Protein AF-A0A9P9E639-F1 (afdb_monomer_lite)

Foldseek 3Di:
DVVVPDDDQCVDPPSVVVVLVVVVVLCVQVVPAFDNDAQPPPPDDCLLVLLLLLLCCVVPVVLSVVLVVLCCCCVGHVSNDCVDPVNVLVSQCVSVVHSVVSVVSSVCSPDPVSVVVSVVVVVVCVVLVDPDPDKDWDAAPVRDIDIDHDPLQVLVVCVNNVHDQDDGRSSVSSD

pLDDT: mean 94.97, std 5.39, range [61.88, 98.88]

Sequence (175 aa):
MQACGNQTPISIKNKNEWIQNERKRWSKYFNIPISAEPPPGFPIKTLQIQRVLESLSLSHPQSLDSAIGLFYQNFWVHFNDPTKPENMLAIVSTIVGSEEEANKVIERSTTKEVKDKLAANTDQAFKDGAFGLPWFVATNSKGETESFWGIDHIGVLCDHLGLEKPGGRGWKALL

Organism: NCBI:txid256645

Secondary structure (DSSP, 8-state):
-GGGTPPPGGGSTTHHHHHHHHHHHHHHHHT----SSPPTTPSP--HHHHHHHHHHHHH-GGGHHHHHHHHHHHHHTS---TTSHHHHHHHHHHHHS-HHHHHHHHHHTTSHHHHHHHHHHHHHHHHTT-SSSSEEEEE-TTS-EEEEESGGGHHHHHHHHTPPPP-SHHHHTT-

Radius of gyration: 17.72 Å; chains: 1; bounding box: 41×34×43 Å

InterPro domains:
  IPR001853 DSBA-like thioredoxin domain [PF01323] (4-161)
  IPR036249 Thioredoxin-like superfamily [SSF52833] (4-162)
  IPR051924 Glutathione S-transferase Kappa/NadH [PTHR42943] (1-167)

Structure (mmCIF, N/CA/C/O backbone):
data_AF-A0A9P9E639-F1
#
_entry.id   AF-A0A9P9E639-F1
#
loop_
_atom_site.group_PDB
_atom_site.id
_atom_site.type_symbol
_atom_site.label_atom_id
_atom_site.label_alt_id
_atom_site.label_comp_id
_atom_site.label_asym_id
_atom_site.label_entity_id
_atom_site.label_seq_id
_atom_site.pdbx_PDB_ins_code
_atom_site.Cartn_x
_atom_site.Cartn_y
_atom_site.Cartn_z
_atom_site.occupancy
_atom_site.B_iso_or_equiv
_atom_site.auth_seq_id
_atom_site.auth_comp_id
_atom_site.auth_asym_id
_atom_site.auth_atom_id
_atom_site.pdbx_PDB_model_num
ATOM 1 N N . MET A 1 1 ? 5.710 -13.282 1.956 1.00 61.88 1 MET A N 1
ATOM 2 C CA . MET A 1 1 ? 7.082 -13.821 2.104 1.00 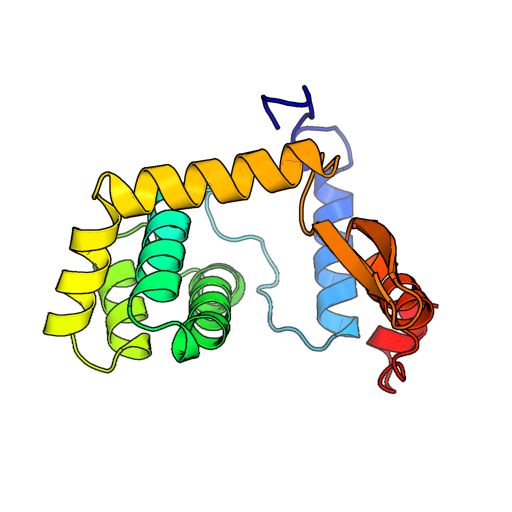61.88 1 MET A CA 1
ATOM 3 C C . MET A 1 1 ? 7.068 -15.249 2.617 1.00 61.88 1 MET A C 1
ATOM 5 O O . MET A 1 1 ? 7.470 -16.115 1.862 1.00 61.88 1 MET A O 1
ATOM 9 N N . GLN A 1 2 ? 6.556 -15.532 3.823 1.00 73.81 2 GLN A N 1
ATOM 10 C CA . GLN A 1 2 ? 6.579 -16.903 4.359 1.00 73.81 2 GLN A CA 1
ATOM 11 C C . GLN A 1 2 ? 5.818 -17.915 3.484 1.00 73.81 2 GLN A C 1
ATOM 13 O O . GLN A 1 2 ? 6.363 -18.971 3.187 1.00 73.81 2 GLN A O 1
ATOM 18 N N . ALA A 1 3 ? 4.617 -17.564 3.009 1.00 81.31 3 ALA A N 1
ATOM 19 C CA . ALA A 1 3 ? 3.788 -18.451 2.185 1.00 81.31 3 ALA A CA 1
ATOM 20 C C . ALA A 1 3 ? 4.437 -18.865 0.847 1.00 81.31 3 ALA A C 1
ATOM 22 O O . ALA A 1 3 ? 4.158 -19.944 0.343 1.00 81.31 3 ALA A O 1
ATOM 23 N N . CYS A 1 4 ? 5.330 -18.037 0.295 1.00 85.50 4 CYS A N 1
ATOM 24 C CA . CYS A 1 4 ? 6.027 -18.291 -0.969 1.00 85.50 4 CYS A CA 1
ATOM 25 C C . CYS A 1 4 ? 7.536 -18.551 -0.796 1.00 85.50 4 CYS A C 1
ATOM 27 O O . CYS A 1 4 ? 8.268 -18.577 -1.780 1.00 85.50 4 CYS A O 1
ATOM 29 N N . GLY A 1 5 ? 8.032 -18.677 0.442 1.00 86.31 5 GLY A N 1
ATOM 30 C CA . GLY A 1 5 ? 9.463 -18.849 0.734 1.00 86.31 5 GLY A CA 1
ATOM 31 C C . GLY A 1 5 ? 10.365 -17.680 0.307 1.00 86.31 5 GLY A C 1
ATOM 32 O O . GLY A 1 5 ? 11.586 -17.828 0.291 1.00 86.31 5 GLY A O 1
ATOM 33 N N . ASN A 1 6 ? 9.796 -16.522 -0.048 1.00 87.19 6 ASN A N 1
ATOM 34 C CA . ASN A 1 6 ? 10.566 -15.396 -0.570 1.00 87.19 6 ASN A CA 1
ATOM 35 C C . ASN A 1 6 ? 11.366 -14.699 0.545 1.00 87.19 6 ASN A C 1
ATOM 37 O O . ASN A 1 6 ? 10.830 -14.417 1.621 1.00 87.19 6 ASN A O 1
ATOM 41 N N . GLN A 1 7 ? 12.635 -14.390 0.272 1.00 87.12 7 GLN A N 1
ATOM 42 C CA . GLN A 1 7 ? 13.529 -13.680 1.188 1.00 87.12 7 GLN A CA 1
ATOM 43 C C . GLN A 1 7 ? 13.479 -12.173 0.942 1.00 87.12 7 GLN A C 1
ATOM 45 O O . GLN A 1 7 ? 13.467 -11.717 -0.203 1.00 87.12 7 GLN A O 1
ATOM 50 N N . THR A 1 8 ? 13.508 -11.381 2.016 1.00 86.94 8 THR A N 1
ATOM 51 C CA . THR A 1 8 ? 13.498 -9.919 1.910 1.00 86.94 8 THR A CA 1
ATOM 52 C C . THR A 1 8 ? 14.713 -9.435 1.108 1.00 86.94 8 THR A C 1
ATOM 54 O O . THR A 1 8 ? 15.845 -9.682 1.519 1.00 86.94 8 THR A O 1
ATOM 57 N N . PRO A 1 9 ? 14.540 -8.679 0.009 1.00 90.94 9 PRO A N 1
ATOM 58 C CA . PRO A 1 9 ? 15.664 -8.261 -0.830 1.00 90.94 9 PRO A CA 1
ATOM 59 C C . PRO A 1 9 ? 16.753 -7.474 -0.089 1.00 90.94 9 PRO A C 1
ATOM 61 O O . PRO A 1 9 ? 17.924 -7.595 -0.431 1.00 90.94 9 PRO A O 1
ATOM 64 N N . ILE A 1 10 ? 16.389 -6.709 0.947 1.00 89.00 10 ILE A N 1
ATOM 65 C CA . ILE A 1 10 ? 17.329 -5.886 1.724 1.00 89.00 10 ILE A CA 1
ATOM 66 C C . ILE A 1 10 ? 18.364 -6.710 2.507 1.00 89.00 10 ILE A C 1
ATOM 68 O O . ILE A 1 10 ? 19.442 -6.205 2.798 1.00 89.00 10 ILE A O 1
ATOM 72 N N . SER A 1 11 ? 18.072 -7.978 2.826 1.00 89.88 11 SER A N 1
ATOM 73 C CA . SER A 1 11 ? 19.016 -8.857 3.530 1.00 89.88 11 SER A CA 1
ATOM 74 C C . SER A 1 11 ? 20.016 -9.538 2.593 1.00 89.88 11 SER A C 1
ATOM 76 O O . SER A 1 11 ? 20.891 -10.265 3.054 1.00 89.88 11 SER A O 1
ATOM 78 N N . ILE A 1 12 ? 19.895 -9.337 1.278 1.00 92.75 12 ILE A N 1
ATOM 79 C CA . ILE A 1 12 ? 20.784 -9.928 0.277 1.00 92.75 12 ILE A CA 1
ATOM 80 C C . ILE A 1 12 ? 21.929 -8.948 -0.007 1.00 92.75 12 ILE A C 1
ATOM 82 O O . ILE A 1 12 ? 21.698 -7.764 -0.268 1.00 92.75 12 ILE A O 1
ATOM 86 N N . LYS A 1 13 ? 23.173 -9.450 0.011 1.00 92.88 13 LYS A N 1
ATOM 87 C CA . LYS A 1 13 ? 24.381 -8.661 -0.287 1.00 92.88 13 LYS A CA 1
ATOM 88 C C . LYS A 1 13 ? 24.199 -7.851 -1.582 1.00 92.88 13 LYS A C 1
ATOM 90 O O . LYS A 1 13 ? 23.664 -8.361 -2.563 1.00 92.88 13 LYS A O 1
ATOM 95 N N . ASN A 1 14 ? 24.640 -6.592 -1.572 1.00 94.75 14 ASN A N 1
ATOM 96 C CA . ASN A 1 14 ? 24.522 -5.592 -2.649 1.00 94.75 14 ASN A CA 1
ATOM 97 C C . ASN A 1 14 ? 23.089 -5.129 -2.997 1.00 94.75 14 ASN A C 1
ATOM 99 O O . ASN A 1 14 ? 22.926 -4.018 -3.500 1.00 94.75 14 ASN A O 1
ATOM 103 N N . LYS A 1 15 ? 22.034 -5.911 -2.717 1.00 95.00 15 LYS A N 1
ATOM 104 C CA . LYS A 1 15 ? 20.656 -5.501 -3.044 1.00 95.00 15 LYS A CA 1
ATOM 105 C C . LYS A 1 15 ? 20.185 -4.309 -2.217 1.00 95.00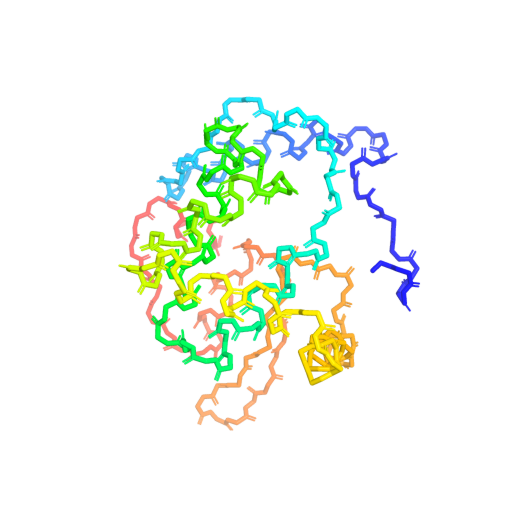 15 LYS A C 1
ATOM 107 O O . LYS A 1 15 ? 19.451 -3.488 -2.749 1.00 95.00 15 LYS A O 1
ATOM 112 N N . ASN A 1 16 ? 20.615 -4.174 -0.960 1.00 90.62 16 ASN A N 1
ATOM 113 C CA . ASN A 1 16 ? 20.264 -3.003 -0.150 1.00 90.62 16 ASN A CA 1
ATOM 114 C C . ASN A 1 16 ? 20.708 -1.692 -0.824 1.00 90.62 16 ASN A C 1
ATOM 116 O O . ASN A 1 16 ? 19.882 -0.820 -1.072 1.00 90.62 16 ASN A O 1
ATOM 120 N N . GLU A 1 17 ? 21.989 -1.579 -1.186 1.00 93.12 17 GLU A N 1
ATOM 121 C CA . GLU A 1 17 ? 22.533 -0.388 -1.857 1.00 93.12 17 GLU A CA 1
ATOM 122 C C . GLU A 1 17 ? 21.841 -0.122 -3.198 1.00 93.12 17 GLU A C 1
ATOM 124 O O . GLU A 1 17 ? 21.473 1.015 -3.496 1.00 93.12 17 GLU A O 1
ATOM 129 N N . TRP A 1 18 ? 21.589 -1.177 -3.978 1.00 95.56 18 TRP A N 1
ATOM 130 C CA . TRP A 1 18 ? 20.836 -1.067 -5.225 1.00 95.56 18 TRP A CA 1
ATOM 131 C C . TRP A 1 18 ? 19.419 -0.512 -4.995 1.00 95.56 18 TRP A C 1
ATOM 133 O O . TRP A 1 18 ? 19.048 0.465 -5.639 1.00 95.56 18 TRP A O 1
ATOM 143 N N . ILE A 1 19 ? 18.660 -1.033 -4.021 1.00 94.44 19 ILE A N 1
ATOM 144 C CA . ILE A 1 19 ? 17.303 -0.552 -3.683 1.00 94.44 19 ILE A CA 1
ATOM 145 C C . ILE A 1 19 ? 17.323 0.922 -3.261 1.00 94.44 19 ILE A C 1
ATOM 147 O O . ILE A 1 19 ? 16.438 1.689 -3.647 1.00 94.44 19 ILE A O 1
ATOM 151 N N . GLN A 1 20 ? 18.327 1.341 -2.484 1.00 93.69 20 GLN A N 1
ATOM 152 C CA . GLN A 1 20 ? 18.471 2.743 -2.078 1.00 93.69 20 GLN A CA 1
ATOM 153 C C . GLN A 1 20 ? 18.699 3.666 -3.282 1.00 93.69 20 GLN A C 1
ATOM 155 O O . GLN A 1 20 ? 18.166 4.777 -3.319 1.00 93.69 20 GLN A O 1
ATOM 160 N N . ASN A 1 21 ? 19.444 3.207 -4.288 1.00 94.88 21 ASN A N 1
ATOM 161 C CA . ASN A 1 21 ? 19.628 3.948 -5.531 1.00 94.88 21 ASN A CA 1
ATOM 162 C C . ASN A 1 21 ? 18.351 3.962 -6.383 1.00 94.88 21 ASN A C 1
ATOM 164 O O . ASN A 1 21 ? 17.970 5.023 -6.885 1.00 94.88 21 ASN A O 1
ATOM 168 N N . GLU A 1 22 ? 17.653 2.830 -6.502 1.00 95.06 22 GLU A N 1
ATOM 169 C CA . GLU A 1 22 ? 16.406 2.739 -7.267 1.00 95.06 22 GLU A CA 1
ATOM 170 C C . GLU A 1 22 ? 15.314 3.631 -6.695 1.00 95.06 22 GLU A C 1
ATOM 172 O O . GLU A 1 22 ? 14.692 4.379 -7.447 1.00 95.06 22 GLU A O 1
ATOM 177 N N . ARG A 1 23 ? 15.103 3.639 -5.371 1.00 93.94 23 ARG A N 1
ATOM 178 C CA . ARG A 1 23 ? 14.055 4.492 -4.789 1.00 93.94 23 ARG A CA 1
ATOM 179 C C . ARG A 1 23 ? 14.309 5.975 -5.072 1.00 93.94 23 ARG A C 1
ATOM 181 O O . ARG A 1 23 ? 13.363 6.693 -5.371 1.00 93.94 23 ARG A O 1
ATOM 188 N N . LYS A 1 24 ? 15.575 6.424 -5.025 1.00 94.50 24 LYS A N 1
ATOM 189 C CA . LYS A 1 24 ? 15.977 7.810 -5.334 1.00 94.50 24 LYS A CA 1
ATOM 190 C C . LYS A 1 24 ? 15.782 8.127 -6.817 1.00 94.50 24 LYS A C 1
ATOM 192 O O . LYS A 1 24 ? 15.433 9.251 -7.175 1.00 94.50 24 LYS A O 1
ATOM 197 N N . ARG A 1 25 ? 1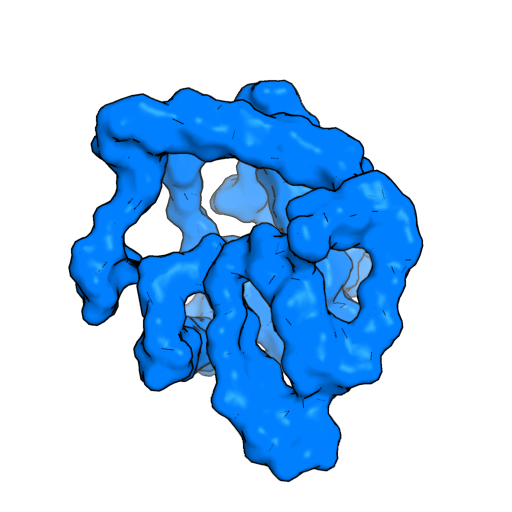6.015 7.145 -7.692 1.00 94.62 25 ARG A N 1
ATOM 198 C CA . ARG A 1 25 ? 15.777 7.291 -9.129 1.00 94.62 25 ARG A CA 1
ATOM 199 C C . ARG A 1 25 ? 14.283 7.416 -9.401 1.00 94.62 25 ARG A C 1
ATOM 201 O O . ARG A 1 25 ? 13.861 8.436 -9.937 1.00 94.62 25 ARG A O 1
ATOM 208 N N . TRP A 1 26 ? 13.483 6.439 -8.988 1.00 94.62 26 TRP A N 1
ATOM 209 C CA . TRP A 1 26 ? 12.047 6.425 -9.257 1.00 94.62 26 TRP A CA 1
ATOM 210 C C . TRP A 1 26 ? 11.315 7.612 -8.634 1.00 94.62 26 TRP A C 1
ATOM 212 O O . TRP A 1 26 ? 10.477 8.214 -9.302 1.00 94.62 26 TRP A O 1
ATOM 222 N N . SER A 1 27 ? 11.691 8.041 -7.426 1.00 94.25 27 SER A N 1
ATOM 223 C CA . SER A 1 27 ? 11.108 9.242 -6.820 1.00 94.25 27 SER A CA 1
ATOM 224 C C . SER A 1 27 ? 11.347 10.499 -7.650 1.00 94.25 27 SER A C 1
ATOM 226 O O . SER A 1 27 ? 10.420 11.277 -7.866 1.00 94.25 27 SER A O 1
ATOM 228 N N . LYS A 1 28 ? 12.554 10.666 -8.205 1.00 94.06 28 LYS A N 1
ATOM 229 C CA . LYS A 1 28 ? 12.877 11.764 -9.124 1.00 94.06 28 LYS A CA 1
ATOM 230 C C . LYS A 1 28 ? 12.102 11.668 -10.439 1.00 94.06 28 LYS A C 1
ATOM 232 O O . LYS A 1 28 ? 11.703 12.693 -10.980 1.00 94.06 28 LYS A O 1
ATOM 237 N N . TYR A 1 29 ? 11.919 10.466 -10.982 1.00 93.50 29 TYR A N 1
ATOM 238 C CA . TYR A 1 29 ? 11.205 10.260 -12.246 1.00 93.50 29 TYR A CA 1
ATOM 239 C C . TYR A 1 29 ? 9.700 10.537 -12.124 1.00 93.50 29 TYR A C 1
ATOM 241 O O . TYR A 1 29 ? 9.120 11.132 -13.034 1.00 93.50 29 TYR A O 1
ATOM 249 N N . PHE A 1 30 ? 9.091 10.157 -10.999 1.00 92.31 30 PHE A N 1
ATOM 250 C CA . PHE A 1 30 ? 7.661 10.337 -10.733 1.00 92.31 30 PHE A CA 1
ATOM 251 C C . PHE A 1 30 ? 7.321 11.579 -9.898 1.00 92.31 30 PHE A C 1
ATOM 253 O O . PHE A 1 30 ? 6.153 11.804 -9.607 1.00 92.31 30 PHE A O 1
ATOM 260 N N . ASN A 1 31 ? 8.312 12.396 -9.527 1.00 93.38 31 ASN A N 1
ATOM 261 C CA . ASN A 1 31 ? 8.150 13.539 -8.618 1.00 93.38 31 ASN A CA 1
ATOM 262 C C . ASN A 1 31 ? 7.470 13.161 -7.287 1.00 93.38 31 ASN A C 1
ATOM 264 O O . ASN A 1 31 ? 6.665 13.920 -6.751 1.00 93.38 31 ASN A O 1
ATOM 268 N N . ILE A 1 32 ? 7.794 11.983 -6.751 1.00 94.19 32 ILE A N 1
ATOM 269 C CA . ILE A 1 32 ? 7.262 11.508 -5.471 1.00 94.19 32 ILE A CA 1
ATOM 270 C C . ILE A 1 32 ? 8.194 11.998 -4.357 1.00 94.19 32 ILE A C 1
ATOM 272 O O . ILE A 1 32 ? 9.386 11.681 -4.391 1.00 94.19 32 ILE A O 1
ATOM 276 N N . PRO A 1 33 ? 7.704 12.750 -3.358 1.00 94.81 33 PRO A N 1
ATOM 277 C CA . PRO A 1 33 ? 8.540 13.169 -2.244 1.00 94.81 33 PRO A CA 1
ATOM 278 C C . PRO A 1 33 ? 8.930 11.948 -1.406 1.00 94.81 33 PRO A C 1
ATOM 280 O O . PRO A 1 33 ? 8.068 11.212 -0.934 1.00 94.81 33 PRO A O 1
ATOM 283 N N . ILE A 1 34 ? 10.233 11.743 -1.209 1.00 94.81 34 ILE A N 1
ATOM 284 C CA . ILE A 1 34 ? 10.790 10.790 -0.241 1.00 94.81 34 ILE A CA 1
ATOM 285 C C . ILE A 1 34 ? 12.038 11.399 0.396 1.00 94.81 34 ILE A C 1
ATOM 287 O O . ILE A 1 34 ? 12.783 12.127 -0.267 1.00 94.81 34 ILE A O 1
ATOM 291 N N . SER A 1 35 ? 12.305 11.071 1.656 1.00 95.56 35 SER A N 1
ATOM 292 C CA . SER A 1 35 ? 13.529 11.502 2.333 1.00 95.56 35 SER A CA 1
ATOM 293 C C . SER A 1 35 ? 14.785 10.911 1.697 1.00 95.56 35 SER A C 1
ATOM 295 O O . SER A 1 35 ? 14.766 9.817 1.128 1.00 95.56 35 SER A O 1
ATOM 297 N N . ALA A 1 36 ? 15.912 11.622 1.799 1.00 91.88 36 ALA A N 1
ATOM 298 C CA . ALA A 1 36 ? 17.185 11.184 1.220 1.00 91.88 36 ALA A CA 1
ATOM 299 C C . ALA A 1 36 ? 17.689 9.866 1.821 1.00 91.88 36 ALA A C 1
ATOM 301 O O . ALA A 1 36 ? 18.270 9.065 1.095 1.00 91.88 36 ALA A O 1
ATOM 302 N N . GLU A 1 37 ? 17.371 9.592 3.083 1.00 93.62 37 GLU A N 1
ATOM 303 C CA . GLU A 1 37 ? 17.685 8.353 3.801 1.00 93.62 37 GLU A CA 1
ATOM 304 C C . GLU A 1 37 ? 16.405 7.557 4.110 1.00 93.62 37 GLU A C 1
ATOM 306 O O . GLU A 1 37 ? 15.315 8.140 4.123 1.00 93.62 37 GLU A O 1
ATOM 311 N N . PRO A 1 38 ? 16.486 6.225 4.283 1.00 91.44 38 PRO A N 1
ATOM 312 C CA . PRO A 1 38 ? 15.333 5.442 4.710 1.00 91.44 38 PRO A CA 1
ATOM 313 C C . PRO A 1 38 ? 14.904 5.831 6.138 1.00 91.44 38 PRO A C 1
ATOM 315 O O . PRO A 1 38 ? 15.746 6.267 6.928 1.00 91.44 38 PRO A O 1
ATOM 318 N N . PRO A 1 39 ? 13.621 5.642 6.503 1.00 93.69 39 PRO A N 1
ATOM 319 C CA . PRO A 1 39 ? 13.151 5.907 7.856 1.00 93.69 39 PRO A CA 1
ATOM 320 C C . PRO A 1 39 ? 13.940 5.106 8.902 1.00 93.69 39 PRO A C 1
ATOM 322 O O . PRO A 1 39 ? 14.261 3.934 8.656 1.00 93.69 39 PRO A O 1
ATOM 325 N N . PRO A 1 40 ? 14.239 5.693 10.075 1.00 92.12 40 PRO A N 1
ATOM 326 C CA . PRO A 1 40 ? 14.902 4.978 11.158 1.00 92.12 40 PRO A CA 1
ATOM 327 C C . PRO A 1 40 ? 14.166 3.680 11.515 1.00 92.12 40 PRO A C 1
ATOM 329 O O . PRO A 1 40 ? 12.944 3.659 11.633 1.00 92.12 40 PRO A O 1
ATOM 332 N N . GLY A 1 41 ? 14.910 2.584 11.682 1.00 90.12 41 GLY A N 1
ATOM 333 C CA . GLY A 1 41 ? 14.336 1.281 12.039 1.00 90.12 41 GLY A CA 1
ATOM 334 C C . GLY A 1 41 ? 13.636 0.536 10.896 1.00 90.12 41 GLY A C 1
ATOM 335 O O . GLY A 1 41 ? 13.010 -0.491 11.144 1.00 90.12 41 GLY A O 1
ATOM 336 N N . PHE A 1 42 ? 13.735 1.006 9.647 1.00 91.38 42 PHE A N 1
ATOM 337 C CA . PHE A 1 42 ? 13.215 0.264 8.500 1.00 91.3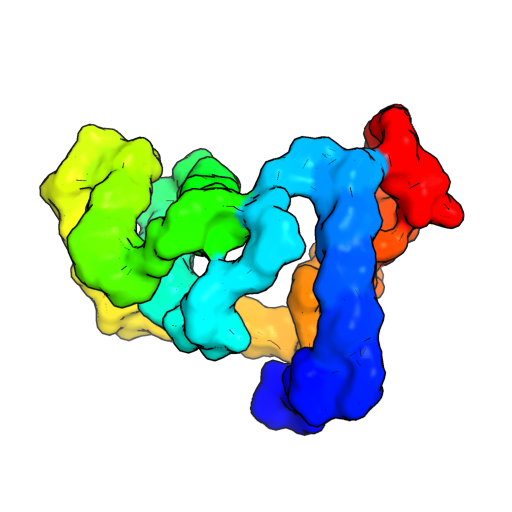8 42 PHE A CA 1
ATOM 338 C C . PHE A 1 42 ? 13.960 -1.077 8.295 1.00 91.38 42 PHE A C 1
ATOM 340 O O . PHE A 1 42 ? 15.194 -1.088 8.310 1.00 91.38 42 PHE A O 1
ATOM 347 N N . PRO A 1 43 ? 13.256 -2.195 8.019 1.00 91.06 43 PRO A N 1
ATOM 348 C CA . PRO A 1 43 ? 11.800 -2.326 7.896 1.00 91.06 43 PRO A CA 1
ATOM 349 C C . PRO A 1 43 ? 11.070 -2.435 9.247 1.00 91.06 43 PRO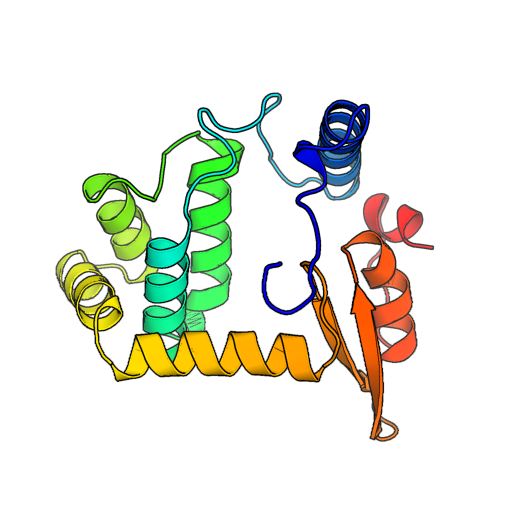 A C 1
ATOM 351 O O . PRO A 1 43 ? 11.412 -3.265 10.087 1.00 91.06 43 PRO A O 1
ATOM 354 N N . ILE A 1 44 ? 9.995 -1.656 9.410 1.00 93.94 44 ILE A N 1
ATOM 355 C CA . ILE A 1 44 ? 9.102 -1.715 10.581 1.00 93.94 44 ILE A CA 1
ATOM 356 C C . ILE A 1 44 ? 7.985 -2.756 10.401 1.00 93.94 44 ILE A C 1
ATOM 358 O O . ILE A 1 44 ? 7.628 -3.131 9.282 1.00 93.94 44 ILE A O 1
ATOM 362 N N . LYS A 1 45 ? 7.372 -3.196 11.508 1.00 94.50 45 LYS A N 1
ATOM 363 C CA . LYS A 1 45 ? 6.165 -4.041 11.473 1.00 94.50 45 LYS A CA 1
ATOM 364 C C . LYS A 1 45 ? 4.931 -3.187 11.171 1.00 94.50 45 LYS A C 1
ATOM 366 O O . LYS A 1 45 ? 4.503 -2.402 12.007 1.00 94.50 45 LYS A O 1
ATOM 371 N N . THR A 1 46 ? 4.308 -3.396 10.015 1.00 96.44 46 THR A N 1
ATOM 372 C CA . THR A 1 46 ? 3.180 -2.577 9.530 1.00 96.44 46 THR A CA 1
ATOM 373 C C . THR A 1 46 ? 1.792 -3.151 9.834 1.00 96.44 46 THR A C 1
ATOM 375 O O . THR A 1 46 ? 0.798 -2.564 9.423 1.00 96.44 46 THR A O 1
ATOM 378 N N . LEU A 1 47 ? 1.679 -4.271 10.562 1.00 97.44 47 LEU A N 1
ATOM 379 C CA . LEU A 1 47 ? 0.406 -4.988 10.749 1.00 97.44 47 LEU A CA 1
ATOM 380 C C . LEU A 1 47 ? -0.731 -4.102 11.286 1.00 97.44 47 LEU A C 1
ATOM 382 O O . LEU A 1 47 ? -1.853 -4.207 10.801 1.00 97.44 47 LEU A O 1
ATOM 386 N N . GLN A 1 48 ? -0.455 -3.237 12.267 1.00 97.69 48 GLN A N 1
ATOM 387 C CA . GLN A 1 48 ? -1.488 -2.343 12.807 1.00 97.69 48 GLN A CA 1
ATOM 388 C C . GLN A 1 48 ? -1.915 -1.281 11.790 1.00 97.69 48 GLN A C 1
ATOM 390 O O . GLN A 1 48 ? -3.106 -1.043 11.639 1.00 97.69 48 GLN A O 1
ATOM 395 N N . ILE A 1 49 ? -0.969 -0.725 11.024 1.00 98.50 49 ILE A N 1
ATOM 396 C CA . ILE A 1 49 ? -1.268 0.215 9.933 1.00 98.50 49 ILE A CA 1
ATOM 397 C C . ILE A 1 49 ? -2.181 -0.461 8.900 1.00 98.50 49 ILE A C 1
ATOM 399 O O . ILE A 1 49 ? -3.203 0.095 8.520 1.00 98.50 49 ILE A O 1
ATOM 403 N N . GLN A 1 50 ? -1.859 -1.694 8.492 1.00 98.62 50 GLN A N 1
ATOM 404 C CA . GLN A 1 50 ? -2.659 -2.443 7.515 1.00 98.62 50 GLN A CA 1
ATOM 405 C C . GLN A 1 50 ? -4.070 -2.762 8.030 1.00 98.62 50 GLN A C 1
ATOM 407 O O . GLN A 1 50 ? -5.034 -2.662 7.282 1.00 98.62 50 GLN A O 1
ATOM 412 N N . ARG A 1 51 ? -4.220 -3.087 9.320 1.00 98.75 51 ARG A N 1
ATOM 413 C CA . ARG A 1 51 ? -5.544 -3.280 9.934 1.00 98.75 51 ARG A CA 1
ATOM 414 C C . ARG A 1 51 ? -6.346 -1.987 10.015 1.00 98.75 51 ARG A C 1
ATOM 416 O O . ARG A 1 51 ? -7.554 -2.024 9.828 1.00 98.75 51 ARG A O 1
ATOM 423 N N . VAL A 1 52 ? -5.707 -0.853 10.292 1.00 98.81 52 VAL A N 1
ATOM 424 C CA . VAL A 1 52 ? -6.380 0.454 10.281 1.00 98.81 52 VAL A CA 1
ATOM 425 C C . VAL A 1 52 ? -6.829 0.816 8.865 1.00 98.81 52 VAL A C 1
ATOM 427 O O . VAL A 1 52 ? -7.970 1.231 8.691 1.00 98.81 52 VAL A O 1
ATOM 430 N N . LEU A 1 53 ? -5.994 0.579 7.850 1.00 98.81 53 LEU A N 1
ATOM 431 C CA . LEU A 1 53 ? -6.372 0.759 6.444 1.00 98.81 53 LEU A CA 1
ATOM 432 C C . LEU A 1 53 ? -7.541 -0.150 6.035 1.00 98.81 53 LEU A C 1
ATOM 434 O O . LEU A 1 53 ? -8.456 0.313 5.366 1.00 98.81 53 LEU A O 1
ATOM 438 N N . GLU A 1 54 ? -7.571 -1.408 6.482 1.00 98.88 54 GLU A N 1
ATOM 439 C CA . GLU A 1 54 ? -8.714 -2.305 6.248 1.00 98.88 54 GLU A CA 1
ATOM 440 C C . GLU A 1 54 ? -9.962 -1.882 7.050 1.00 98.88 54 GLU A C 1
ATOM 442 O O . GLU A 1 54 ? -11.089 -2.007 6.588 1.00 98.88 54 GLU A O 1
ATOM 447 N N . SER A 1 55 ? -9.798 -1.318 8.248 1.00 98.81 55 SER A N 1
ATOM 448 C CA . SER A 1 55 ? -10.921 -0.729 8.991 1.00 98.81 55 SER A CA 1
ATOM 449 C C . SER A 1 55 ? -11.531 0.448 8.219 1.00 98.81 55 SER A C 1
ATOM 451 O O . SER A 1 55 ? -12.753 0.514 8.070 1.00 98.81 55 SER A O 1
ATOM 453 N N . LEU A 1 56 ? -10.680 1.326 7.671 1.00 98.75 56 LEU A N 1
ATOM 454 C CA . LEU A 1 56 ? -11.074 2.443 6.809 1.00 98.75 56 LEU A CA 1
ATOM 455 C C . LEU A 1 56 ? -11.700 1.967 5.496 1.00 98.75 56 LEU A C 1
ATOM 457 O O . LEU A 1 56 ? -12.697 2.546 5.086 1.00 98.75 56 LEU A O 1
ATOM 461 N N . SER A 1 57 ? -11.189 0.909 4.859 1.00 98.50 57 SER A N 1
ATOM 462 C CA . SER A 1 57 ? -11.778 0.372 3.619 1.00 98.50 57 SER A CA 1
ATOM 463 C C . SER A 1 57 ? -13.243 -0.038 3.819 1.00 98.50 57 SER A C 1
ATOM 465 O O . SER A 1 57 ? -14.065 0.115 2.918 1.00 98.50 57 SER A O 1
ATOM 467 N N . LEU A 1 58 ? -13.581 -0.517 5.020 1.00 98.19 58 LEU A N 1
ATOM 468 C CA . LEU A 1 58 ? -14.916 -0.983 5.368 1.00 98.19 58 LEU A CA 1
ATOM 469 C C . LEU A 1 58 ? -15.844 0.127 5.889 1.00 98.19 58 LEU A C 1
ATOM 471 O O . LEU A 1 58 ? -17.052 0.010 5.711 1.00 98.19 58 LEU A O 1
ATOM 475 N N . SER A 1 59 ? -15.340 1.147 6.597 1.00 98.06 59 SER A N 1
ATOM 476 C CA . SER A 1 59 ? -16.179 2.227 7.166 1.00 98.06 59 SER A CA 1
ATOM 477 C C . SER A 1 59 ? -16.153 3.530 6.365 1.00 98.06 59 SER A C 1
ATOM 479 O O . SER A 1 59 ? -17.166 4.219 6.291 1.00 98.06 59 SER A O 1
ATOM 481 N N . HIS A 1 60 ? -15.019 3.856 5.748 1.00 98.12 60 HIS A N 1
ATOM 482 C CA . HIS A 1 60 ? -14.752 5.104 5.030 1.00 98.12 60 HIS A CA 1
ATOM 483 C C . HIS A 1 60 ? -14.041 4.824 3.690 1.00 98.12 60 HIS A C 1
ATOM 485 O O . HIS A 1 60 ? -12.943 5.338 3.458 1.00 98.12 60 HIS A O 1
ATOM 491 N N 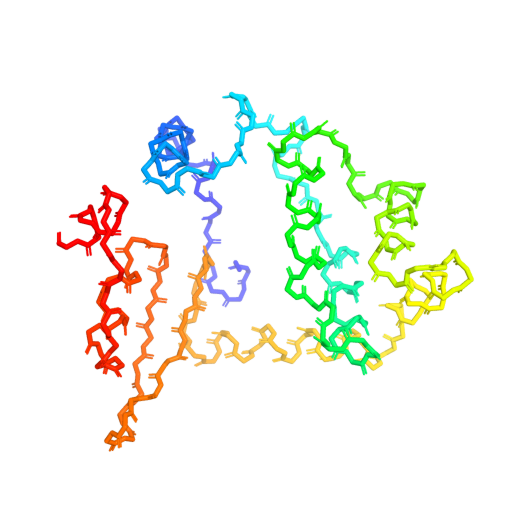. PRO A 1 61 ? -14.630 4.021 2.780 1.00 97.81 61 PRO A N 1
ATOM 492 C CA . PRO A 1 61 ? -13.951 3.563 1.562 1.00 97.81 61 PRO A CA 1
ATOM 493 C C . PRO A 1 61 ? -13.436 4.706 0.678 1.00 97.81 61 PRO A C 1
ATOM 495 O O . PRO A 1 61 ? -12.384 4.581 0.061 1.00 97.81 61 PRO A O 1
ATOM 498 N N . GLN A 1 62 ? -14.137 5.844 0.659 1.00 97.56 62 GLN A N 1
ATOM 499 C CA . GLN A 1 62 ? -13.749 7.029 -0.117 1.00 97.56 62 GLN A CA 1
ATOM 500 C C . GLN A 1 62 ? -12.470 7.708 0.402 1.00 97.56 62 GLN A C 1
ATOM 502 O O . GLN A 1 62 ? -11.836 8.465 -0.327 1.00 97.56 62 GLN A O 1
ATOM 507 N N . SER A 1 63 ? -12.080 7.439 1.649 1.00 97.19 63 SER A N 1
ATOM 508 C CA . SER A 1 63 ? -10.886 8.008 2.278 1.00 97.19 63 SER A CA 1
ATOM 509 C C . SER A 1 63 ? -9.666 7.088 2.185 1.00 97.19 63 SER A C 1
ATOM 511 O O . SER A 1 63 ? -8.605 7.438 2.697 1.00 97.19 63 SER A O 1
ATOM 513 N N . LEU A 1 64 ? -9.781 5.901 1.577 1.00 97.50 64 LEU A N 1
ATOM 514 C CA . LEU A 1 64 ? -8.698 4.915 1.588 1.00 97.50 64 LEU A CA 1
ATOM 515 C C . LEU A 1 64 ? -7.455 5.406 0.832 1.00 97.50 64 LEU A C 1
ATOM 517 O O . LEU A 1 64 ? -6.342 5.292 1.345 1.00 97.50 64 LEU A O 1
ATOM 521 N N . ASP A 1 65 ? -7.636 6.005 -0.343 1.00 97.06 65 ASP A N 1
ATOM 522 C CA . ASP A 1 65 ? -6.524 6.493 -1.167 1.00 97.06 65 ASP A CA 1
ATOM 523 C C . ASP A 1 65 ? -5.747 7.611 -0.458 1.00 97.06 65 ASP A C 1
ATOM 525 O O . ASP A 1 65 ? -4.514 7.581 -0.377 1.00 97.06 65 ASP A O 1
ATOM 529 N N . SER A 1 66 ? -6.467 8.574 0.128 1.00 97.50 66 SER A N 1
ATOM 530 C CA . SER A 1 66 ? -5.861 9.660 0.904 1.00 97.50 66 SER A CA 1
ATOM 531 C C . SER A 1 66 ? -5.210 9.143 2.188 1.00 97.50 66 SER A C 1
ATOM 533 O O . SER A 1 66 ? -4.129 9.612 2.551 1.00 97.50 66 SER A O 1
ATOM 535 N N . ALA A 1 67 ? -5.796 8.131 2.834 1.00 98.38 67 ALA A N 1
ATOM 536 C CA . ALA A 1 67 ? -5.213 7.475 3.997 1.00 98.38 67 ALA A CA 1
ATOM 537 C C . ALA A 1 67 ? -3.875 6.809 3.671 1.00 98.38 67 ALA A C 1
ATOM 539 O O . ALA A 1 67 ? -2.881 7.066 4.354 1.00 98.38 67 ALA A O 1
ATOM 540 N N . ILE A 1 68 ? -3.821 5.996 2.610 1.00 98.25 68 ILE A N 1
ATOM 541 C CA . ILE A 1 68 ? -2.583 5.355 2.147 1.00 98.25 68 ILE A CA 1
ATOM 542 C C . ILE A 1 68 ? -1.522 6.427 1.885 1.00 98.25 68 ILE A C 1
ATOM 544 O O . ILE A 1 68 ? -0.408 6.324 2.407 1.00 98.25 68 ILE A O 1
ATOM 548 N N . GLY A 1 69 ? -1.877 7.485 1.148 1.00 98.00 69 GLY A N 1
ATOM 549 C CA . GLY A 1 69 ? -0.983 8.609 0.873 1.00 98.00 69 GLY A CA 1
ATOM 550 C C . GLY A 1 69 ? -0.424 9.253 2.145 1.00 98.00 69 GLY A C 1
ATOM 551 O O . GLY A 1 69 ? 0.790 9.428 2.264 1.00 98.00 69 GLY A O 1
ATOM 552 N N . LEU A 1 70 ? -1.280 9.538 3.130 1.00 98.31 70 LEU A N 1
ATOM 553 C CA . LEU A 1 70 ? -0.878 10.197 4.373 1.00 98.31 70 LEU A CA 1
ATOM 554 C C . LEU A 1 70 ? 0.004 9.305 5.262 1.00 98.31 70 LEU A C 1
ATOM 556 O O . LEU A 1 70 ? 0.976 9.797 5.844 1.00 98.31 70 LEU A O 1
ATOM 560 N N . PHE A 1 71 ? -0.269 7.997 5.338 1.00 98.44 71 PHE A N 1
ATOM 561 C CA . PHE A 1 71 ? 0.603 7.039 6.030 1.00 98.44 71 PHE A CA 1
ATOM 562 C C . PHE A 1 71 ? 1.987 6.960 5.373 1.00 98.44 71 PHE A C 1
ATOM 564 O O . PHE A 1 71 ? 3.005 7.006 6.071 1.00 98.44 71 PHE A O 1
ATOM 571 N N . TYR A 1 72 ? 2.042 6.890 4.037 1.00 97.44 72 TYR A N 1
ATOM 572 C CA . TYR A 1 72 ? 3.305 6.917 3.297 1.00 97.44 72 TYR A CA 1
ATOM 573 C C . TYR A 1 72 ? 4.064 8.224 3.526 1.00 97.44 72 TYR A C 1
ATOM 575 O O . TYR A 1 72 ? 5.263 8.181 3.788 1.00 97.44 72 TYR A O 1
ATOM 583 N N . GLN A 1 73 ? 3.384 9.371 3.477 1.00 97.75 73 GLN A N 1
ATOM 584 C CA . GLN A 1 73 ? 4.000 10.679 3.686 1.00 97.75 73 GLN A CA 1
ATOM 585 C C . GLN A 1 73 ? 4.602 10.805 5.093 1.00 97.75 73 GLN A C 1
ATOM 587 O O . GLN A 1 73 ? 5.768 11.176 5.241 1.00 97.75 73 GLN A O 1
ATOM 592 N N . ASN A 1 74 ? 3.846 10.435 6.130 1.00 97.94 74 ASN A N 1
ATOM 593 C CA . ASN A 1 74 ? 4.333 10.469 7.509 1.00 97.94 74 ASN A CA 1
ATOM 594 C C . ASN A 1 74 ? 5.586 9.609 7.680 1.00 97.94 74 ASN A C 1
ATOM 596 O O . ASN A 1 74 ? 6.592 10.085 8.203 1.00 97.94 74 ASN A O 1
ATOM 600 N N . PHE A 1 75 ? 5.568 8.381 7.163 1.00 97.19 75 PHE A N 1
ATOM 601 C CA . PHE A 1 75 ? 6.681 7.464 7.355 1.00 97.19 75 PHE A CA 1
ATOM 602 C C . PHE A 1 75 ? 7.895 7.783 6.468 1.00 97.19 75 PHE A C 1
ATOM 604 O O . PHE A 1 75 ? 9.006 7.899 6.977 1.00 97.19 75 PHE A O 1
ATOM 611 N N . TRP A 1 76 ? 7.707 7.952 5.155 1.00 96.81 76 TRP A N 1
ATOM 612 C CA . TRP A 1 76 ? 8.797 8.057 4.172 1.00 96.81 76 TRP A CA 1
ATOM 613 C C . TRP A 1 76 ? 9.319 9.474 3.927 1.00 96.81 76 TRP A C 1
ATOM 615 O O . TRP A 1 76 ? 10.413 9.615 3.375 1.00 96.81 76 TRP A O 1
ATOM 625 N N . VAL A 1 77 ? 8.563 10.506 4.312 1.00 97.06 77 VAL A N 1
ATOM 626 C CA . VAL A 1 77 ? 8.946 11.918 4.120 1.00 97.06 77 VAL A CA 1
ATOM 627 C C . VAL A 1 77 ? 9.254 12.584 5.453 1.00 97.06 77 VAL A C 1
ATOM 629 O O . VAL A 1 77 ? 10.270 13.256 5.589 1.00 97.06 77 VAL A O 1
ATOM 632 N N . HIS A 1 78 ? 8.401 12.390 6.457 1.00 97.06 78 HIS A N 1
ATOM 633 C CA . HIS A 1 78 ? 8.528 13.114 7.725 1.00 97.06 78 HIS A CA 1
ATOM 634 C C . HIS A 1 78 ? 9.223 12.315 8.829 1.00 97.06 78 HIS A C 1
ATOM 636 O O . HIS A 1 78 ? 9.503 12.875 9.885 1.00 97.06 78 HIS A O 1
ATOM 642 N N . PHE A 1 79 ? 9.498 11.023 8.604 1.00 96.25 79 PHE A N 1
ATOM 643 C CA . PHE A 1 79 ? 9.963 10.088 9.639 1.00 96.25 79 PHE A CA 1
ATOM 644 C C . PHE A 1 79 ? 9.078 10.094 10.898 1.00 96.25 79 PHE A C 1
ATOM 646 O O . PHE A 1 79 ? 9.525 9.767 11.998 1.00 96.25 79 PHE A O 1
ATOM 653 N N . ASN A 1 80 ? 7.803 10.441 10.726 1.00 96.81 80 ASN A N 1
ATOM 654 C CA . ASN A 1 80 ? 6.795 10.388 11.762 1.00 96.81 80 ASN A CA 1
ATOM 655 C C . ASN A 1 80 ? 6.240 8.962 11.824 1.00 96.81 80 ASN A C 1
ATOM 657 O O . ASN A 1 80 ? 5.389 8.593 11.018 1.00 96.81 80 ASN A O 1
ATOM 661 N N . ASP A 1 81 ? 6.783 8.145 12.729 1.00 96.31 81 ASP A N 1
ATOM 662 C CA . ASP A 1 81 ? 6.478 6.713 12.840 1.00 96.31 81 ASP A CA 1
ATOM 663 C C . ASP A 1 81 ? 4.980 6.463 13.112 1.00 96.31 81 ASP A C 1
ATOM 665 O O . ASP A 1 81 ? 4.522 6.729 14.228 1.00 96.31 81 ASP A O 1
ATOM 669 N N . PRO A 1 82 ? 4.213 5.916 12.147 1.00 96.31 82 PRO A N 1
ATOM 670 C CA . PRO A 1 82 ? 2.779 5.700 12.316 1.00 96.31 82 PRO A CA 1
ATOM 671 C C . PRO A 1 82 ? 2.433 4.524 13.233 1.00 96.31 82 PRO A C 1
ATOM 673 O O . PRO A 1 82 ? 1.259 4.280 13.481 1.00 96.31 82 PRO A O 1
ATOM 676 N N . THR A 1 83 ? 3.417 3.752 13.707 1.00 95.44 83 THR A N 1
ATOM 677 C CA . THR A 1 83 ? 3.173 2.651 14.653 1.00 95.44 83 THR A CA 1
ATOM 678 C C . THR A 1 83 ? 3.011 3.136 16.091 1.00 95.44 83 THR A C 1
ATOM 680 O O . THR A 1 83 ? 2.488 2.396 16.927 1.00 95.44 83 THR A O 1
ATOM 683 N N . LYS A 1 84 ? 3.420 4.378 16.375 1.00 97.38 84 LYS A N 1
ATOM 684 C CA . LYS A 1 84 ? 3.198 5.024 17.668 1.00 97.38 84 LYS A CA 1
ATOM 685 C C . LYS A 1 84 ? 1.720 5.406 17.825 1.00 97.38 84 LYS A C 1
ATOM 687 O O . LYS A 1 84 ? 1.174 6.000 16.891 1.00 97.38 84 LYS A O 1
ATOM 692 N N . PRO A 1 85 ? 1.069 5.098 18.963 1.00 97.56 85 PRO A N 1
ATOM 693 C CA . PRO A 1 85 ? -0.358 5.362 19.158 1.00 97.56 85 PRO A CA 1
ATOM 694 C C . PRO A 1 85 ? -0.769 6.815 18.894 1.00 97.56 85 PRO A C 1
ATOM 696 O O . PRO A 1 85 ? -1.757 7.052 18.206 1.00 97.56 85 PRO A O 1
ATOM 699 N N . GLU A 1 86 ? 0.014 7.780 19.373 1.00 98.12 86 GLU A N 1
ATOM 700 C CA . GLU A 1 86 ? -0.244 9.211 19.206 1.00 98.12 86 GLU A CA 1
ATOM 701 C C . GLU A 1 86 ? -0.204 9.647 17.733 1.00 98.12 86 GLU A C 1
ATOM 703 O O . GLU A 1 86 ? -1.060 10.405 17.275 1.00 98.12 86 GLU A O 1
ATOM 708 N N . ASN A 1 87 ? 0.736 9.100 16.960 1.00 98.25 87 ASN A N 1
ATOM 709 C CA . ASN A 1 87 ? 0.869 9.388 15.536 1.00 98.25 87 ASN A CA 1
ATOM 710 C C . ASN A 1 87 ? -0.227 8.704 14.723 1.00 98.25 87 ASN A C 1
ATOM 712 O O . ASN A 1 87 ? -0.787 9.318 13.819 1.00 98.25 87 ASN A O 1
ATOM 716 N N . MET A 1 88 ? -0.548 7.449 15.053 1.00 98.62 88 MET A N 1
ATOM 717 C CA . MET A 1 88 ? -1.658 6.717 14.445 1.00 98.62 88 MET A CA 1
ATOM 718 C C . MET A 1 88 ? -2.960 7.501 14.610 1.00 98.62 88 MET A C 1
ATOM 720 O O . MET A 1 88 ? -3.654 7.744 13.625 1.00 98.62 88 MET A O 1
ATOM 724 N N . LEU A 1 89 ? -3.260 7.939 15.837 1.00 98.69 89 LEU A N 1
ATOM 725 C CA . LEU A 1 89 ? -4.455 8.720 16.129 1.00 98.69 89 LEU A CA 1
ATOM 726 C C . LEU A 1 89 ? -4.467 10.023 15.326 1.00 98.69 89 LEU A C 1
ATOM 728 O O . LEU A 1 89 ? -5.429 10.273 14.615 1.00 98.69 89 LEU A O 1
ATOM 732 N N . ALA A 1 90 ? -3.384 10.806 15.345 1.00 98.62 90 ALA A N 1
ATOM 733 C CA . ALA A 1 90 ? -3.306 12.066 14.600 1.00 98.62 90 ALA A CA 1
ATOM 734 C C . ALA A 1 90 ? -3.502 11.893 13.079 1.00 98.62 90 ALA A C 1
ATOM 736 O O . ALA A 1 90 ? -4.200 12.687 12.438 1.00 98.62 90 ALA A O 1
ATOM 737 N N . ILE A 1 91 ? -2.912 10.845 12.493 1.00 98.69 91 ILE A N 1
ATOM 738 C CA . ILE A 1 91 ? -3.058 10.516 11.068 1.00 98.69 91 ILE A CA 1
ATOM 739 C C . ILE A 1 91 ? -4.513 10.159 10.758 1.00 98.69 91 ILE A C 1
ATOM 741 O O . ILE A 1 91 ? -5.105 10.741 9.850 1.00 98.69 91 ILE A O 1
ATOM 745 N N . VAL A 1 92 ? -5.114 9.243 11.522 1.00 98.62 92 VAL A N 1
ATOM 746 C CA . VAL A 1 92 ? -6.497 8.801 11.287 1.00 98.62 92 VAL A CA 1
ATOM 747 C C . VAL A 1 92 ? -7.488 9.938 11.534 1.00 98.62 92 VAL A C 1
ATOM 749 O O . VAL A 1 92 ? -8.374 10.134 10.709 1.00 98.62 92 VAL A O 1
ATOM 752 N N . SER A 1 93 ? -7.298 10.754 12.573 1.00 98.56 93 SER A N 1
ATOM 753 C CA . SER A 1 93 ? -8.112 11.949 12.841 1.00 98.56 93 SER A CA 1
ATOM 754 C C . SER A 1 93 ? -8.094 12.931 11.676 1.00 98.56 93 SER A C 1
ATOM 756 O O . SER A 1 93 ? -9.127 13.503 11.344 1.00 98.56 93 SER A O 1
ATOM 758 N N . THR A 1 94 ? -6.946 13.092 11.012 1.00 98.44 94 THR A N 1
ATOM 759 C CA . THR A 1 94 ? -6.832 13.925 9.805 1.00 98.44 94 THR A CA 1
ATOM 760 C C . THR A 1 94 ? -7.632 13.337 8.637 1.00 98.44 94 THR A C 1
ATOM 762 O O . THR A 1 94 ? -8.240 14.080 7.874 1.00 98.44 94 THR A O 1
ATOM 765 N N . ILE A 1 95 ? -7.657 12.008 8.504 1.00 98.00 95 ILE A N 1
ATOM 766 C CA . ILE A 1 95 ? -8.364 11.288 7.432 1.00 98.00 95 ILE A CA 1
ATOM 767 C C . ILE A 1 95 ? -9.886 11.357 7.610 1.00 98.00 95 ILE A C 1
ATOM 769 O O . ILE A 1 95 ? -10.603 11.568 6.633 1.00 98.00 95 ILE A O 1
ATOM 773 N N . VAL A 1 96 ? -10.384 11.153 8.835 1.00 97.94 96 VAL A N 1
ATOM 774 C CA . VAL A 1 96 ? -11.833 11.071 9.118 1.00 97.94 96 VAL A CA 1
ATOM 775 C C . VAL A 1 96 ? -12.427 12.367 9.679 1.00 97.94 96 VAL A C 1
ATOM 777 O O . VAL A 1 96 ? -13.637 12.473 9.844 1.00 97.94 96 VAL A O 1
ATOM 780 N N . GLY A 1 97 ? -11.592 13.366 9.968 1.00 97.75 97 GLY A N 1
ATOM 781 C CA . GLY A 1 97 ? -12.003 14.697 10.424 1.00 97.75 97 GLY A CA 1
ATOM 782 C C . GLY A 1 97 ? -12.392 14.801 11.903 1.00 97.75 97 GLY A C 1
ATOM 783 O O . GLY A 1 97 ? -12.849 15.859 12.329 1.00 97.75 97 GLY A O 1
ATOM 784 N N . SER A 1 98 ? -12.232 13.738 12.695 1.00 97.75 98 SER A N 1
ATOM 785 C CA . SER A 1 98 ? -12.575 13.716 14.123 1.00 97.75 98 SER A CA 1
ATOM 786 C C . SER A 1 98 ? -11.734 12.696 14.886 1.00 97.75 98 SER A C 1
ATOM 788 O O . SER A 1 98 ? -11.550 11.570 14.427 1.00 97.75 98 SER A O 1
ATOM 790 N N . GLU A 1 99 ? -11.272 13.068 16.081 1.00 98.31 99 GLU A N 1
ATOM 791 C CA . GLU A 1 99 ? -10.566 12.152 16.985 1.00 98.31 99 GLU A CA 1
ATOM 792 C C . GLU A 1 99 ? -11.484 11.056 17.539 1.00 98.31 99 GLU A C 1
ATOM 794 O O . GLU A 1 99 ? -11.070 9.907 17.681 1.00 98.31 99 GLU A O 1
ATOM 799 N N . GLU A 1 100 ? -12.752 11.376 17.801 1.00 98.50 100 GLU A N 1
ATOM 800 C CA . GLU A 1 100 ? -13.737 10.385 18.244 1.00 98.50 100 GLU A CA 1
ATOM 801 C C . GLU A 1 100 ? -13.930 9.301 17.175 1.00 98.50 100 GLU A C 1
ATOM 803 O O . GLU A 1 100 ? -13.898 8.106 17.469 1.00 98.50 100 GLU A O 1
ATOM 808 N N . GLU A 1 101 ? -14.077 9.715 15.916 1.00 98.44 101 GLU A N 1
ATOM 809 C CA . GLU A 1 101 ? -14.256 8.783 14.804 1.00 98.44 101 GLU A CA 1
ATOM 810 C C . GLU A 1 101 ? -12.967 8.006 14.507 1.00 98.44 101 GLU A C 1
ATOM 812 O O . GLU A 1 101 ? -13.004 6.807 14.224 1.00 98.44 101 GLU A O 1
ATOM 817 N N . ALA A 1 102 ? -11.806 8.645 14.662 1.00 98.62 102 ALA A N 1
ATOM 818 C CA . ALA A 1 102 ? -10.520 7.975 14.529 1.00 98.62 102 ALA A CA 1
ATOM 819 C C . ALA A 1 102 ? -10.337 6.861 15.563 1.00 98.62 102 ALA A C 1
ATOM 821 O O . ALA A 1 102 ? -9.895 5.766 15.208 1.00 98.62 102 ALA A O 1
ATOM 822 N N . ASN A 1 103 ? -10.733 7.100 16.816 1.00 98.62 103 ASN A N 1
ATOM 823 C CA . ASN A 1 103 ? -10.719 6.070 17.850 1.00 98.62 103 ASN A CA 1
ATOM 824 C C . ASN A 1 103 ? -11.620 4.885 17.475 1.00 98.62 103 ASN A C 1
ATOM 826 O O . ASN A 1 103 ? -11.158 3.748 17.537 1.00 98.62 103 ASN A O 1
ATOM 830 N N . LYS A 1 104 ? -12.839 5.119 16.966 1.00 98.69 104 LYS A N 1
ATOM 831 C CA . LYS A 1 104 ? -13.721 4.033 16.486 1.00 98.69 104 LYS A CA 1
ATOM 832 C C . LYS A 1 104 ? -13.072 3.212 15.370 1.00 98.69 104 LYS A C 1
ATOM 834 O O . LYS A 1 104 ? -13.129 1.981 15.390 1.00 98.69 104 LYS A O 1
ATOM 839 N N . VAL A 1 105 ? -12.418 3.869 14.408 1.00 98.75 105 VAL A N 1
ATOM 840 C CA . VAL A 1 105 ? -11.688 3.196 13.320 1.00 98.75 105 VAL A CA 1
ATOM 841 C C . VAL A 1 105 ? -10.536 2.345 13.864 1.00 98.75 105 VAL A C 1
ATOM 843 O O . VAL A 1 105 ? -10.384 1.187 13.454 1.00 98.75 105 VAL A O 1
ATOM 846 N N . ILE A 1 106 ? -9.738 2.893 14.784 1.00 98.69 106 ILE A N 1
ATOM 847 C CA . ILE A 1 106 ? -8.586 2.211 15.389 1.00 98.69 106 ILE A CA 1
ATOM 848 C C . ILE A 1 106 ? -9.047 1.029 16.246 1.00 98.69 106 ILE A C 1
ATOM 850 O O . ILE A 1 106 ? -8.505 -0.067 16.110 1.00 98.69 106 ILE A O 1
ATOM 854 N N . GLU A 1 107 ? -10.078 1.190 17.069 1.00 98.56 107 GLU A N 1
ATOM 855 C CA . GLU A 1 107 ? -10.653 0.106 17.868 1.00 98.56 107 GLU A CA 1
ATOM 856 C C . GLU A 1 107 ? -11.202 -1.010 16.974 1.00 98.56 107 GLU A C 1
ATOM 858 O O . GLU A 1 107 ? -10.854 -2.186 17.153 1.00 98.56 107 GLU A O 1
ATOM 863 N N . ARG A 1 108 ? -11.974 -0.650 15.938 1.00 98.62 108 ARG A N 1
ATOM 864 C CA . ARG A 1 108 ? -12.518 -1.607 14.966 1.00 98.62 108 ARG A CA 1
ATOM 865 C C . ARG A 1 108 ? -11.419 -2.399 14.256 1.00 98.62 108 ARG A C 1
ATOM 867 O O . ARG A 1 108 ? -11.625 -3.579 13.966 1.00 98.62 108 ARG A O 1
ATOM 874 N N . SER A 1 109 ? -10.233 -1.821 14.053 1.00 98.62 109 SER A N 1
ATOM 875 C CA . SER A 1 109 ? -9.087 -2.512 13.436 1.00 98.62 109 SER A CA 1
ATOM 876 C C . SER A 1 109 ? -8.659 -3.790 14.180 1.00 98.62 109 SER A C 1
ATOM 878 O O . SER A 1 109 ? -8.019 -4.685 13.620 1.00 98.62 109 SER A O 1
ATOM 880 N N . THR A 1 110 ? -9.042 -3.911 15.454 1.00 98.31 110 THR A N 1
ATOM 881 C CA . THR A 1 110 ? -8.734 -5.065 16.304 1.00 98.31 110 THR A CA 1
ATOM 882 C C . THR A 1 110 ? -9.798 -6.166 16.260 1.00 98.31 110 THR A C 1
ATOM 884 O O . THR A 1 110 ? -9.567 -7.254 16.803 1.00 98.31 110 THR A O 1
ATOM 887 N N . THR A 1 111 ? -10.933 -5.925 15.600 1.00 98.75 111 THR A N 1
ATOM 888 C CA . THR A 1 111 ? -12.050 -6.874 15.500 1.00 98.75 111 THR A CA 1
ATOM 889 C C . THR A 1 111 ? -11.705 -8.080 14.626 1.00 98.75 111 THR A C 1
ATOM 891 O O . THR A 1 111 ? -10.784 -8.050 13.806 1.00 98.75 111 THR A O 1
ATOM 894 N N . LYS A 1 112 ? -12.452 -9.177 14.806 1.00 98.56 112 LYS A N 1
ATOM 895 C CA . LYS A 1 112 ? -12.299 -10.385 13.983 1.00 98.56 112 LYS A CA 1
ATOM 896 C C . LYS A 1 112 ? -12.616 -10.106 12.511 1.00 98.56 112 LYS A C 1
ATOM 898 O O . LYS A 1 112 ? -11.866 -10.550 11.656 1.00 98.56 112 LYS A O 1
ATOM 903 N N . GLU A 1 113 ? -13.656 -9.318 12.242 1.00 98.50 113 GLU A N 1
ATOM 904 C CA . GLU A 1 113 ? -14.062 -8.911 10.890 1.00 98.50 113 GLU A CA 1
ATOM 905 C C . GLU A 1 113 ? -12.889 -8.304 10.103 1.00 98.50 113 GLU A C 1
ATOM 907 O O . GLU A 1 113 ? -12.531 -8.810 9.042 1.00 98.50 113 GLU A O 1
ATOM 912 N N . VAL A 1 114 ? -12.235 -7.276 10.658 1.00 98.81 114 VAL A N 1
ATOM 913 C CA . VAL A 1 114 ? -11.110 -6.599 9.992 1.00 98.81 114 VAL A CA 1
ATOM 914 C C . VAL A 1 114 ? -9.910 -7.532 9.820 1.00 98.81 114 VAL A C 1
ATOM 916 O O . VAL A 1 114 ? -9.281 -7.558 8.763 1.00 98.81 114 VAL A O 1
ATOM 919 N N . LYS A 1 115 ? -9.585 -8.325 10.849 1.00 98.75 115 LYS A N 1
ATOM 920 C CA . LYS A 1 115 ? -8.464 -9.277 10.791 1.00 98.75 115 LYS A CA 1
ATOM 921 C C . LYS A 1 115 ? -8.667 -10.330 9.708 1.00 98.75 115 LYS A C 1
ATOM 923 O O . LYS A 1 115 ? -7.732 -10.600 8.958 1.00 98.75 115 LYS A O 1
ATOM 928 N N . ASP A 1 116 ? -9.864 -10.901 9.639 1.00 98.62 116 ASP A N 1
ATOM 929 C CA . ASP A 1 116 ? -10.211 -11.923 8.658 1.00 98.62 116 ASP A CA 1
ATOM 930 C C . ASP A 1 116 ? -10.239 -11.338 7.249 1.00 98.62 116 ASP A C 1
ATOM 932 O O . ASP A 1 116 ? -9.733 -11.966 6.323 1.00 98.62 116 ASP A O 1
ATOM 936 N N . LYS A 1 117 ? -10.775 -10.122 7.077 1.00 98.62 117 LYS A N 1
ATOM 937 C CA . LYS A 1 117 ? -10.812 -9.456 5.773 1.00 98.62 117 LYS A CA 1
ATOM 938 C C . LYS A 1 117 ? -9.406 -9.160 5.246 1.00 98.62 117 LYS A C 1
ATOM 940 O O . LYS A 1 117 ? -9.111 -9.512 4.104 1.00 98.62 117 LYS A O 1
ATOM 945 N N . LEU A 1 118 ? -8.520 -8.615 6.084 1.00 98.62 118 LEU A N 1
ATOM 946 C CA . LEU A 1 118 ? -7.119 -8.375 5.725 1.00 98.62 118 LEU A CA 1
ATOM 947 C C . LEU A 1 118 ? -6.390 -9.683 5.371 1.00 98.62 118 LEU A C 1
ATOM 949 O O . LEU A 1 118 ? -5.632 -9.732 4.399 1.00 98.62 118 LEU A O 1
ATOM 953 N N . ALA A 1 119 ? -6.623 -10.748 6.147 1.00 98.25 119 ALA A N 1
ATOM 954 C CA . ALA A 1 119 ? -6.057 -12.066 5.875 1.00 98.25 119 ALA A CA 1
ATOM 955 C C . ALA A 1 119 ? -6.565 -12.625 4.538 1.00 98.25 119 ALA A C 1
ATOM 957 O O . ALA A 1 119 ? -5.756 -13.003 3.699 1.00 98.25 119 ALA A O 1
ATOM 958 N N . ALA A 1 120 ? -7.875 -12.578 4.287 1.00 98.44 120 ALA A N 1
ATOM 959 C CA . ALA A 1 120 ? -8.479 -13.049 3.044 1.00 98.44 120 ALA A CA 1
ATOM 960 C C . ALA A 1 120 ? -7.974 -12.278 1.814 1.00 98.44 120 ALA A C 1
ATOM 962 O O . ALA A 1 120 ? -7.679 -12.893 0.791 1.00 98.44 120 ALA A O 1
ATOM 963 N N . ASN A 1 121 ? -7.826 -10.952 1.914 1.00 98.00 121 ASN A N 1
ATOM 964 C CA . ASN A 1 121 ? -7.251 -10.129 0.846 1.00 98.00 121 ASN A CA 1
ATOM 965 C C . ASN A 1 121 ? -5.779 -10.517 0.581 1.00 98.00 121 ASN A C 1
ATOM 967 O O . ASN A 1 121 ? -5.355 -10.621 -0.569 1.00 98.00 121 ASN A O 1
ATOM 971 N N . THR A 1 122 ? -5.009 -10.788 1.640 1.00 97.19 122 THR A N 1
ATOM 972 C CA . THR A 1 122 ? -3.610 -11.240 1.532 1.00 97.19 122 THR A CA 1
ATOM 973 C C . THR A 1 122 ? -3.510 -12.636 0.906 1.00 97.19 122 THR A C 1
ATOM 975 O O . THR A 1 122 ? -2.669 -12.864 0.037 1.00 97.19 122 THR A O 1
ATOM 978 N N . ASP A 1 123 ? -4.380 -13.563 1.307 1.00 96.88 123 ASP A N 1
ATOM 979 C CA . ASP A 1 123 ? -4.449 -14.913 0.746 1.00 96.88 123 ASP A CA 1
ATOM 980 C C . ASP A 1 123 ? -4.862 -14.886 -0.725 1.00 96.88 123 ASP A C 1
ATOM 982 O O . ASP A 1 123 ? -4.345 -15.670 -1.519 1.00 96.88 123 ASP A O 1
ATOM 986 N N . GLN A 1 124 ? -5.762 -13.975 -1.106 1.00 97.44 124 GLN A N 1
ATOM 987 C CA . GLN A 1 124 ? -6.136 -13.791 -2.503 1.00 97.44 124 GLN A CA 1
ATOM 988 C C . GLN A 1 124 ? -4.931 -13.364 -3.346 1.00 97.44 124 GLN A C 1
ATOM 990 O O . GLN A 1 124 ? -4.668 -14.001 -4.359 1.00 97.44 124 GLN A O 1
ATOM 995 N N . ALA A 1 125 ? -4.126 -12.401 -2.883 1.00 97.12 125 ALA A N 1
ATOM 996 C CA . ALA A 1 125 ? -2.908 -12.011 -3.594 1.00 97.12 125 ALA A CA 1
ATOM 997 C C . ALA A 1 125 ? -1.956 -13.203 -3.815 1.00 97.12 125 ALA A C 1
ATOM 999 O O . ALA A 1 125 ? -1.385 -13.349 -4.894 1.00 97.12 125 ALA A O 1
ATOM 1000 N N . PHE A 1 126 ? -1.812 -14.099 -2.831 1.00 96.25 126 PHE A N 1
ATOM 1001 C CA . PHE A 1 126 ? -1.025 -15.325 -3.011 1.00 96.25 126 PHE A CA 1
ATOM 1002 C C . PHE A 1 126 ? -1.651 -16.301 -4.012 1.00 96.25 126 PHE A C 1
ATOM 1004 O O . PHE A 1 126 ? -0.915 -16.900 -4.795 1.00 96.25 126 PHE A O 1
ATOM 1011 N N . LYS A 1 127 ? -2.981 -16.464 -4.014 1.00 96.06 127 LYS A N 1
ATOM 1012 C CA . LYS A 1 127 ? -3.686 -17.283 -5.018 1.00 96.06 127 LYS A CA 1
ATOM 1013 C C . LYS A 1 127 ? -3.496 -16.736 -6.430 1.00 96.06 127 LYS A C 1
ATOM 1015 O O . LYS A 1 127 ? -3.370 -17.526 -7.359 1.00 96.06 127 LYS A O 1
ATOM 1020 N N . ASP A 1 128 ? -3.393 -15.418 -6.562 1.00 96.50 128 ASP A N 1
ATOM 1021 C CA . ASP A 1 128 ? -3.105 -14.734 -7.825 1.00 96.50 128 ASP A CA 1
ATOM 1022 C C . ASP A 1 128 ? -1.613 -14.804 -8.218 1.00 96.50 128 ASP A C 1
ATOM 1024 O O . ASP A 1 128 ? -1.205 -14.255 -9.239 1.00 96.50 128 ASP A O 1
ATOM 1028 N N . GLY A 1 129 ? -0.778 -15.485 -7.425 1.00 95.62 129 GLY A N 1
ATOM 1029 C CA . GLY A 1 129 ? 0.636 -15.723 -7.719 1.00 95.62 129 GLY A CA 1
ATOM 1030 C C . GLY A 1 129 ? 1.603 -14.689 -7.139 1.00 95.62 129 GLY A C 1
ATOM 1031 O O . GLY A 1 129 ? 2.804 -14.763 -7.414 1.00 95.62 129 GLY A O 1
ATOM 1032 N N . ALA A 1 130 ? 1.133 -13.748 -6.314 1.00 97.12 130 ALA A N 1
ATOM 1033 C CA . ALA A 1 130 ? 1.991 -12.710 -5.759 1.00 97.12 130 ALA A CA 1
ATOM 1034 C C . ALA A 1 130 ? 3.099 -13.293 -4.869 1.00 97.12 130 ALA A C 1
ATOM 1036 O O . ALA A 1 130 ? 2.861 -13.989 -3.880 1.00 97.12 130 ALA A O 1
ATOM 1037 N N . PHE A 1 131 ? 4.343 -12.927 -5.167 1.00 94.94 131 PHE A N 1
ATOM 1038 C CA . PHE A 1 131 ? 5.512 -13.249 -4.340 1.00 94.94 131 PHE A CA 1
ATOM 1039 C C . PHE A 1 131 ? 6.134 -12.011 -3.676 1.00 94.94 131 PHE A C 1
ATOM 1041 O O . PHE A 1 131 ? 7.016 -12.138 -2.822 1.00 94.94 131 PHE A O 1
ATOM 1048 N N . GLY A 1 132 ? 5.657 -10.818 -4.028 1.00 94.12 132 GLY A N 1
ATOM 1049 C CA . GLY A 1 132 ? 6.109 -9.522 -3.533 1.00 94.12 132 GLY A CA 1
ATOM 1050 C C . GLY A 1 132 ? 5.088 -8.430 -3.852 1.00 94.12 132 GLY A C 1
ATOM 1051 O O . GLY A 1 132 ? 4.042 -8.710 -4.427 1.00 94.12 132 GLY A O 1
ATOM 1052 N N . LEU A 1 133 ? 5.390 -7.191 -3.465 1.00 94.75 133 LEU A N 1
ATOM 1053 C CA . LEU A 1 133 ? 4.517 -6.032 -3.674 1.00 94.75 133 LEU A CA 1
ATOM 1054 C C . LEU A 1 133 ? 5.287 -4.858 -4.313 1.00 94.75 133 LEU A C 1
ATOM 1056 O O . LEU A 1 133 ? 6.501 -4.772 -4.100 1.00 94.75 133 LEU A O 1
ATOM 1060 N N . PRO A 1 134 ? 4.598 -3.946 -5.034 1.00 96.31 134 PRO A N 1
ATOM 1061 C CA . PRO A 1 134 ? 3.181 -4.036 -5.407 1.00 96.31 134 PRO A CA 1
ATOM 1062 C C . PRO A 1 134 ? 2.931 -5.140 -6.446 1.00 96.31 134 PRO A C 1
ATOM 1064 O O . PRO A 1 134 ? 3.815 -5.458 -7.239 1.00 96.31 134 PRO A O 1
ATOM 1067 N N . TRP A 1 135 ? 1.737 -5.729 -6.405 1.00 97.50 135 TRP A N 1
ATOM 1068 C CA . TRP A 1 135 ? 1.255 -6.737 -7.349 1.00 97.50 135 TRP A CA 1
ATOM 1069 C C . TRP A 1 135 ? -0.104 -6.289 -7.871 1.00 97.50 135 TRP A C 1
ATOM 1071 O O . TRP A 1 135 ? -0.962 -5.890 -7.082 1.00 97.50 135 TRP A O 1
ATOM 1081 N N . PHE A 1 136 ? -0.286 -6.349 -9.181 1.00 98.25 136 PHE A N 1
ATOM 1082 C CA . PHE A 1 136 ? -1.509 -5.948 -9.858 1.00 98.25 136 PHE A CA 1
ATOM 1083 C C . PHE A 1 136 ? -2.104 -7.157 -10.564 1.00 98.25 136 PHE A C 1
ATOM 1085 O O . PHE A 1 136 ? -1.378 -7.884 -11.235 1.00 98.25 136 PHE A O 1
ATOM 1092 N N . VAL A 1 137 ? -3.417 -7.335 -10.444 1.00 98.25 137 VAL A N 1
ATOM 1093 C CA . VAL A 1 137 ? -4.205 -8.290 -11.229 1.00 98.25 137 VAL A CA 1
ATOM 1094 C C . VAL A 1 137 ? -5.206 -7.471 -12.026 1.00 98.25 137 VAL A C 1
ATOM 1096 O O . VAL A 1 137 ? -5.955 -6.683 -11.450 1.00 98.25 137 VAL A O 1
ATOM 1099 N N . ALA A 1 138 ? -5.184 -7.605 -13.347 1.00 98.19 138 ALA A N 1
ATOM 1100 C CA . ALA A 1 138 ? -5.880 -6.694 -14.240 1.00 98.19 138 ALA A CA 1
ATOM 1101 C C . ALA A 1 138 ? -6.617 -7.461 -15.335 1.00 98.19 138 ALA A C 1
ATOM 1103 O O . ALA A 1 138 ? -6.026 -8.265 -16.052 1.00 98.19 138 ALA A O 1
ATOM 1104 N N . THR A 1 139 ? -7.917 -7.189 -15.460 1.00 98.44 139 THR A N 1
ATOM 1105 C CA . THR A 1 139 ? -8.770 -7.754 -16.509 1.00 98.44 139 THR A CA 1
ATOM 1106 C C . THR A 1 139 ? -9.085 -6.669 -17.526 1.00 98.44 139 THR A C 1
ATOM 1108 O O . THR A 1 139 ? -9.602 -5.616 -17.153 1.00 98.44 139 THR A O 1
ATOM 1111 N N . ASN A 1 140 ? -8.746 -6.904 -18.791 1.00 98.19 140 ASN A N 1
ATOM 1112 C CA . ASN A 1 140 ? -8.974 -5.938 -19.862 1.00 98.19 140 ASN A CA 1
ATOM 1113 C C . ASN A 1 140 ? -10.422 -5.988 -20.393 1.00 98.19 140 ASN A C 1
ATOM 1115 O O . ASN A 1 140 ? -11.239 -6.813 -19.978 1.00 98.19 140 ASN A O 1
ATOM 1119 N N . SER A 1 141 ? -10.755 -5.114 -21.347 1.00 97.50 141 SER A N 1
ATOM 1120 C CA . SER A 1 141 ? -12.104 -5.024 -21.936 1.00 97.50 141 SER A CA 1
ATOM 1121 C C . SER A 1 141 ? -12.537 -6.258 -22.742 1.00 97.50 141 SER A C 1
ATOM 1123 O O . SER A 1 141 ? -13.721 -6.394 -23.048 1.00 97.50 141 SER A O 1
ATOM 1125 N N . LYS A 1 142 ? -11.609 -7.168 -23.067 1.00 97.88 142 LYS A N 1
ATOM 1126 C CA . LYS A 1 142 ? -11.883 -8.453 -23.731 1.00 97.88 142 LYS A CA 1
ATOM 1127 C C . LYS A 1 142 ? -12.129 -9.595 -22.738 1.00 97.88 142 LYS A C 1
ATOM 1129 O O . LYS A 1 142 ? -12.433 -10.705 -23.164 1.00 97.88 142 LYS A O 1
ATOM 1134 N N . GLY A 1 143 ? -12.016 -9.334 -21.434 1.00 98.12 143 GLY A N 1
ATOM 1135 C CA . GLY A 1 143 ? -12.148 -10.344 -20.384 1.00 98.12 143 GLY A CA 1
ATOM 1136 C C . GLY A 1 143 ? -10.869 -11.145 -20.121 1.00 98.12 143 GLY A C 1
ATOM 1137 O O . GLY A 1 143 ? -10.930 -12.162 -19.437 1.00 98.12 143 GLY A O 1
ATOM 1138 N N . GLU A 1 144 ? -9.719 -10.714 -20.646 1.00 98.44 144 GLU A N 1
ATOM 1139 C CA . GLU A 1 144 ? -8.431 -11.377 -20.426 1.00 98.44 144 GLU A CA 1
ATOM 1140 C C . GLU A 1 144 ? -7.788 -10.841 -19.140 1.00 98.44 144 GLU A C 1
ATOM 1142 O O . GLU A 1 144 ? -7.626 -9.627 -18.975 1.00 98.44 144 GLU A O 1
ATOM 1147 N N . THR A 1 145 ? -7.419 -11.743 -18.229 1.00 98.31 145 THR A N 1
ATOM 1148 C CA . THR A 1 145 ? -6.806 -11.404 -16.938 1.00 98.31 145 THR A CA 1
ATOM 1149 C C . THR A 1 145 ? -5.314 -11.720 -16.940 1.00 98.31 145 THR A C 1
ATOM 1151 O O . THR A 1 145 ? -4.920 -12.857 -17.186 1.00 98.31 145 THR A O 1
ATOM 1154 N N . GLU A 1 146 ? -4.494 -10.729 -16.590 1.00 98.06 146 GLU A N 1
ATOM 1155 C CA . GLU A 1 146 ? -3.044 -10.865 -16.414 1.00 98.06 146 GLU A CA 1
ATOM 1156 C C . GLU A 1 146 ? -2.590 -10.285 -15.068 1.00 98.06 146 GLU A C 1
ATOM 1158 O O . GLU A 1 146 ? -3.347 -9.592 -14.380 1.00 98.06 146 GLU A O 1
ATOM 1163 N N . SER A 1 147 ? -1.351 -10.590 -14.671 1.00 98.19 147 SER A N 1
ATOM 1164 C CA . SER A 1 147 ? -0.743 -10.079 -13.441 1.00 98.19 147 SER A CA 1
ATOM 1165 C C . SER A 1 147 ? 0.600 -9.402 -13.695 1.00 98.19 147 SER A C 1
ATOM 1167 O O . SER A 1 147 ? 1.383 -9.854 -14.527 1.00 98.19 147 SER A O 1
ATOM 1169 N N . PHE A 1 148 ? 0.882 -8.342 -12.937 1.00 97.88 148 PHE A N 1
ATOM 1170 C CA . PHE A 1 148 ? 2.053 -7.481 -13.109 1.00 97.88 148 PHE A CA 1
ATOM 1171 C C . PHE A 1 148 ? 2.692 -7.189 -11.752 1.00 97.88 148 PHE A C 1
ATOM 1173 O O . PHE A 1 148 ? 2.002 -6.863 -10.784 1.00 97.88 148 PHE A O 1
ATOM 1180 N N . TRP A 1 149 ? 4.018 -7.281 -11.670 1.00 97.12 149 TRP A N 1
ATOM 1181 C CA . TRP A 1 149 ? 4.765 -7.064 -10.432 1.00 97.12 149 TRP A CA 1
ATOM 1182 C C . TRP A 1 149 ? 5.665 -5.840 -10.536 1.00 97.12 149 TRP A C 1
ATOM 1184 O O . TRP A 1 149 ? 6.429 -5.719 -11.485 1.00 97.12 149 TRP A O 1
ATOM 1194 N N . GLY A 1 150 ? 5.630 -4.984 -9.516 1.00 95.44 150 GLY A N 1
ATOM 1195 C CA . GLY A 1 150 ? 6.500 -3.816 -9.438 1.00 95.44 150 GLY A CA 1
ATOM 1196 C C . GLY A 1 150 ? 5.950 -2.591 -10.167 1.00 95.44 150 GLY A C 1
ATOM 1197 O O . GLY A 1 150 ? 5.065 -2.663 -11.017 1.00 95.44 150 GLY A O 1
ATOM 1198 N N . ILE A 1 151 ? 6.464 -1.423 -9.782 1.00 93.50 151 ILE A N 1
ATOM 1199 C CA . ILE A 1 151 ? 6.076 -0.141 -10.390 1.00 93.50 151 ILE A CA 1
ATOM 1200 C C . ILE A 1 151 ? 6.630 0.023 -11.811 1.00 93.50 151 ILE A C 1
ATOM 1202 O O . ILE A 1 151 ? 6.100 0.798 -12.598 1.00 93.50 151 ILE A O 1
ATOM 1206 N N . ASP A 1 152 ? 7.695 -0.709 -12.126 1.00 93.12 152 ASP A N 1
ATOM 1207 C CA . ASP A 1 152 ? 8.378 -0.731 -13.417 1.00 93.12 152 ASP A CA 1
ATOM 1208 C C . ASP A 1 152 ? 7.557 -1.430 -14.513 1.00 93.12 152 ASP A C 1
ATOM 1210 O O . ASP A 1 152 ? 7.790 -1.183 -15.691 1.00 93.12 152 ASP A O 1
ATOM 1214 N N . HIS A 1 153 ? 6.538 -2.211 -14.143 1.00 94.88 153 HIS A N 1
ATOM 1215 C CA . HIS A 1 153 ? 5.623 -2.874 -15.078 1.00 94.88 153 HIS A CA 1
ATOM 1216 C C . HIS A 1 153 ? 4.288 -2.139 -15.266 1.00 94.88 153 HIS A C 1
ATOM 1218 O O . HIS A 1 153 ? 3.424 -2.617 -16.000 1.00 94.88 153 HIS A O 1
ATOM 1224 N N . ILE A 1 154 ? 4.105 -0.960 -14.656 1.00 94.38 154 ILE A N 1
ATOM 1225 C CA . ILE A 1 154 ? 2.863 -0.182 -14.807 1.00 94.38 154 ILE A CA 1
ATOM 1226 C C . ILE A 1 154 ? 2.636 0.233 -16.273 1.00 94.38 154 ILE A C 1
ATOM 1228 O O . ILE A 1 154 ? 1.494 0.294 -16.718 1.00 94.38 154 ILE A O 1
ATOM 1232 N N . GLY A 1 155 ? 3.701 0.461 -17.051 1.00 93.81 155 GLY A N 1
ATOM 1233 C CA . GLY A 1 155 ? 3.584 0.747 -18.486 1.00 93.81 155 GLY A CA 1
ATOM 1234 C C . GLY A 1 155 ? 2.921 -0.397 -19.262 1.00 93.81 155 GLY A C 1
ATOM 1235 O O . GLY A 1 155 ? 1.973 -0.162 -20.007 1.00 93.81 155 GLY A O 1
ATOM 1236 N N . VAL A 1 156 ? 3.363 -1.634 -19.018 1.00 95.06 156 VAL A N 1
ATOM 1237 C CA . VAL A 1 156 ? 2.805 -2.846 -19.643 1.00 95.06 156 VAL A CA 1
ATOM 1238 C C . VAL A 1 156 ? 1.388 -3.129 -19.137 1.00 95.06 156 VAL A C 1
ATOM 1240 O O . VAL A 1 156 ? 0.513 -3.485 -19.920 1.00 95.06 156 VAL A O 1
ATOM 1243 N N . LEU A 1 157 ? 1.129 -2.896 -17.847 1.00 96.62 157 LEU A N 1
ATOM 1244 C CA . LEU A 1 157 ? -0.218 -2.964 -17.273 1.00 96.62 157 LEU A CA 1
ATOM 1245 C C . LEU A 1 157 ? -1.192 -2.017 -17.998 1.00 96.62 157 LEU A C 1
ATOM 1247 O O . LEU A 1 157 ? -2.313 -2.413 -18.315 1.00 96.62 157 LEU A O 1
ATOM 1251 N N . CYS A 1 158 ? -0.780 -0.776 -18.279 1.00 96.06 158 CYS A N 1
ATOM 1252 C CA . CYS A 1 158 ? -1.601 0.161 -19.048 1.00 96.06 158 CYS A CA 1
ATOM 1253 C C . CYS A 1 158 ? -1.862 -0.343 -20.472 1.00 96.06 158 CYS A C 1
ATOM 1255 O O . CYS A 1 158 ? -2.996 -0.239 -20.936 1.00 96.06 158 CYS A O 1
ATOM 1257 N N . ASP A 1 159 ? -0.855 -0.920 -21.133 1.00 95.31 159 ASP A N 1
ATOM 1258 C CA . ASP A 1 159 ? -1.008 -1.484 -22.479 1.00 95.31 159 ASP A CA 1
ATOM 1259 C C . ASP A 1 159 ? -2.005 -2.651 -22.496 1.00 95.31 159 ASP A C 1
ATOM 1261 O O . ASP A 1 159 ? -2.898 -2.676 -23.343 1.00 95.31 159 ASP A O 1
ATOM 1265 N N . HIS A 1 160 ? -1.920 -3.564 -21.520 1.00 97.44 160 HIS A N 1
ATOM 1266 C CA . HIS A 1 160 ? -2.877 -4.667 -21.352 1.00 97.44 160 HIS A CA 1
ATOM 1267 C C . HIS A 1 160 ? -4.312 -4.164 -21.175 1.00 97.44 160 HIS A C 1
ATOM 1269 O O . HIS A 1 160 ? -5.247 -4.671 -21.795 1.00 97.44 160 HIS A O 1
ATOM 1275 N N . LEU A 1 161 ? -4.488 -3.129 -20.351 1.00 97.69 161 LEU A N 1
ATOM 1276 C CA . LEU A 1 161 ? -5.789 -2.514 -20.095 1.00 97.69 161 LEU A CA 1
ATOM 1277 C C . LEU A 1 161 ? -6.284 -1.613 -21.241 1.00 97.69 161 LEU A C 1
ATOM 1279 O O . LEU A 1 161 ? -7.428 -1.160 -21.196 1.00 97.69 161 LEU A O 1
ATOM 1283 N N . GLY A 1 162 ? -5.458 -1.340 -22.257 1.00 96.06 162 GLY A N 1
ATOM 1284 C CA . GLY A 1 162 ? -5.776 -0.397 -23.330 1.00 96.06 162 GLY A CA 1
ATOM 1285 C C . GLY A 1 162 ? -5.918 1.052 -22.848 1.00 96.06 162 GLY A C 1
ATOM 1286 O O . GLY A 1 162 ? -6.678 1.821 -23.436 1.00 96.06 162 GLY A O 1
ATOM 1287 N N . LEU A 1 163 ? -5.234 1.418 -21.759 1.00 94.75 163 LEU A N 1
ATOM 1288 C CA . LEU A 1 163 ? -5.265 2.761 -21.182 1.00 94.75 163 LEU A CA 1
ATOM 1289 C C . LEU A 1 163 ? -4.213 3.661 -21.829 1.00 94.75 163 LEU A C 1
ATOM 1291 O O . LEU A 1 163 ? -3.078 3.249 -22.074 1.00 94.75 163 LEU A O 1
ATOM 1295 N N . GLU A 1 164 ? -4.564 4.930 -22.035 1.00 92.50 164 GLU A N 1
ATOM 1296 C CA . GLU A 1 164 ? -3.588 5.934 -22.446 1.00 92.50 164 GLU A CA 1
ATOM 1297 C C . GLU A 1 164 ? -2.574 6.164 -21.318 1.00 92.50 164 GLU A C 1
ATOM 1299 O O . GLU A 1 164 ? -2.925 6.555 -20.201 1.00 92.50 164 GLU A O 1
ATOM 1304 N N . LYS A 1 165 ? -1.294 5.923 -21.615 1.00 89.50 165 LYS A N 1
ATOM 1305 C CA . LYS A 1 165 ? -0.199 6.202 -20.684 1.00 89.50 165 LYS A CA 1
ATOM 1306 C C . LYS A 1 165 ? -0.030 7.717 -20.549 1.00 89.50 165 LYS A C 1
ATOM 1308 O O . LYS A 1 165 ? 0.149 8.389 -21.568 1.00 89.50 165 LYS A O 1
ATOM 1313 N N . PRO A 1 166 ? -0.019 8.271 -19.324 1.00 86.00 166 PRO A N 1
ATOM 1314 C CA . PRO A 1 166 ? 0.243 9.688 -19.141 1.00 86.00 166 PRO A CA 1
ATOM 1315 C C . PRO A 1 166 ? 1.593 10.102 -19.735 1.00 86.00 166 PRO A C 1
ATOM 1317 O O . PRO A 1 166 ? 2.554 9.333 -19.795 1.00 86.00 166 PRO A O 1
ATOM 1320 N N . GLY A 1 167 ? 1.688 11.364 -20.147 1.00 83.75 167 GLY A N 1
ATOM 1321 C CA . GLY A 1 167 ? 2.957 11.948 -20.562 1.00 83.75 167 GLY A CA 1
ATOM 1322 C C . GLY A 1 167 ? 3.945 12.131 -19.399 1.00 83.75 167 GLY A C 1
ATOM 1323 O O . GLY A 1 167 ? 3.665 11.874 -18.229 1.00 83.75 167 GLY A O 1
ATOM 1324 N N . GLY A 1 168 ? 5.125 12.660 -19.721 1.00 83.88 168 GLY A N 1
ATOM 1325 C CA . GLY A 1 168 ? 6.131 13.042 -18.726 1.00 83.88 168 GLY A CA 1
ATOM 1326 C C . GLY A 1 168 ? 7.292 12.060 -18.592 1.00 83.88 168 GLY A C 1
ATOM 1327 O O . GLY A 1 168 ? 7.346 11.009 -19.225 1.00 83.88 168 GLY A O 1
ATOM 1328 N N . ARG A 1 169 ? 8.298 12.460 -17.809 1.00 84.81 169 ARG A N 1
ATOM 1329 C CA . ARG A 1 169 ? 9.581 11.747 -17.748 1.00 84.81 169 ARG A CA 1
ATOM 1330 C C . ARG A 1 169 ? 9.455 10.365 -17.097 1.00 84.81 169 ARG A C 1
ATOM 1332 O O . ARG A 1 169 ? 10.081 9.440 -17.595 1.00 84.81 169 ARG A O 1
ATOM 1339 N N . GLY A 1 170 ? 8.664 10.230 -16.029 1.00 84.56 170 GLY A N 1
ATOM 1340 C CA . GLY A 1 170 ? 8.456 8.959 -15.324 1.00 84.56 170 GLY A CA 1
ATOM 1341 C C . GLY A 1 170 ? 7.842 7.880 -16.206 1.00 84.56 170 GLY A C 1
ATOM 1342 O O . GLY A 1 170 ? 8.424 6.816 -16.361 1.00 84.56 170 GLY A O 1
ATOM 1343 N N . TRP A 1 171 ? 6.736 8.197 -16.874 1.00 87.19 171 TRP A N 1
ATOM 1344 C CA . TRP A 1 171 ? 6.045 7.267 -17.766 1.00 87.19 171 TRP A CA 1
ATOM 1345 C C . TRP A 1 171 ? 6.870 6.853 -18.982 1.00 87.19 171 TRP A C 1
ATOM 1347 O O . TRP A 1 171 ? 6.825 5.698 -19.382 1.00 87.19 171 TRP A O 1
ATOM 1357 N N . LYS A 1 172 ? 7.705 7.752 -19.518 1.00 85.56 172 LYS A N 1
ATOM 1358 C CA . LYS A 1 172 ? 8.656 7.405 -20.587 1.00 85.56 172 LYS A CA 1
ATOM 1359 C C . LYS A 1 172 ? 9.729 6.401 -20.156 1.00 85.56 172 LYS A C 1
ATOM 1361 O O . LYS A 1 172 ? 10.314 5.769 -21.022 1.00 85.56 172 LYS A O 1
ATOM 1366 N N . ALA A 1 173 ? 10.017 6.292 -18.859 1.00 85.19 173 ALA A N 1
ATOM 1367 C CA . ALA A 1 173 ? 10.973 5.323 -18.324 1.00 85.19 173 ALA A CA 1
ATOM 1368 C C . ALA A 1 173 ? 10.344 3.946 -18.041 1.00 85.19 173 ALA A C 1
ATOM 1370 O O . ALA A 1 173 ? 11.068 3.029 -17.672 1.00 85.19 173 ALA A O 1
ATOM 1371 N N . LEU A 1 174 ? 9.020 3.817 -18.191 1.00 83.75 174 LEU A N 1
ATOM 1372 C CA . LEU A 1 174 ? 8.268 2.562 -18.075 1.00 83.75 174 LEU A CA 1
ATOM 1373 C C . LEU A 1 174 ? 8.029 1.881 -19.440 1.00 83.75 174 LEU A C 1
ATOM 1375 O O . LEU A 1 174 ? 7.197 0.978 -19.522 1.00 83.75 174 LEU A O 1
ATOM 1379 N N . LEU A 1 175 ? 8.673 2.374 -20.507 1.00 65.44 175 LEU A N 1
ATOM 1380 C CA . LEU A 1 175 ? 8.535 1.910 -21.894 1.00 65.44 175 LEU A CA 1
ATOM 1381 C C . LEU A 1 175 ? 9.699 1.010 -22.307 1.00 65.44 175 LEU A C 1
ATOM 1383 O O . LEU A 1 175 ? 10.847 1.335 -21.922 1.00 65.44 175 LEU A O 1
#